Protein AF-A0AAV1JE98-F1 (afdb_monomer_lite)

Secondary structure (DSSP, 8-state):
-HHHHHHHHH-SSPPP---STTHHHHHHHHHHHHHHHS-GGGSPP---S-GGGSPP--GGG--HHHHHHHHHHHHHHHHHHHHHHS-TTHHHHHHHHHHHHHHHHHHHHHHHHHHHHHTT--

Foldseek 3Di:
DVLQVQCVQQHPDDDDQDDDPCRVVVSVVSSVVSQVVGDPVSGDDDDDPDPVPDDPPDPVNDPVVVVVVVVVVVVVVVVVVVVVVPDPCPVVVVVVVVVVVVVVVVVVVVVVVVVVVVVVVD

Structure (mmCIF, N/CA/C/O backbone):
data_AF-A0AAV1JE98-F1
#
_entry.id   AF-A0AAV1JE98-F1
#
loop_
_atom_site.group_PDB
_atom_site.id
_atom_site.type_symbol
_atom_site.label_atom_id
_atom_site.label_alt_id
_atom_site.label_comp_id
_atom_site.label_asym_id
_atom_site.label_entity_id
_atom_site.label_seq_id
_atom_site.pdbx_PDB_ins_code
_atom_site.Cartn_x
_atom_site.Cartn_y
_atom_site.Cartn_z
_atom_site.occupancy
_atom_site.B_iso_or_equiv
_atom_site.auth_seq_id
_atom_site.auth_comp_id
_atom_site.auth_asym_id
_atom_site.auth_atom_id
_atom_site.pdbx_PDB_model_num
ATOM 1 N N . MET A 1 1 ? -12.818 -0.475 21.854 1.00 61.88 1 MET A N 1
ATOM 2 C CA . MET A 1 1 ? -12.405 -1.837 21.460 1.00 61.88 1 MET A CA 1
ATOM 3 C C . MET A 1 1 ? -11.154 -1.806 20.586 1.00 61.88 1 MET A C 1
ATOM 5 O O . MET A 1 1 ? -10.116 -2.206 21.085 1.00 61.88 1 MET A O 1
ATOM 9 N N . ALA A 1 2 ? -11.192 -1.215 19.382 1.00 77.38 2 ALA A N 1
ATOM 10 C CA . ALA A 1 2 ? -10.037 -1.158 18.466 1.00 77.38 2 ALA A CA 1
ATOM 11 C C . ALA A 1 2 ? -8.731 -0.612 19.085 1.00 77.38 2 ALA A C 1
ATOM 13 O O . ALA A 1 2 ? -7.684 -1.229 18.939 1.00 77.38 2 ALA A O 1
ATOM 14 N N . LYS A 1 3 ? -8.798 0.490 19.851 1.00 85.38 3 LYS A N 1
ATOM 15 C CA . LYS A 1 3 ? -7.617 1.073 20.519 1.00 85.38 3 LYS A CA 1
ATOM 16 C C . LYS A 1 3 ? -6.875 0.066 21.404 1.00 85.38 3 LYS A C 1
ATOM 18 O O . LYS A 1 3 ? -5.658 0.002 21.346 1.00 85.38 3 LYS A O 1
ATOM 23 N N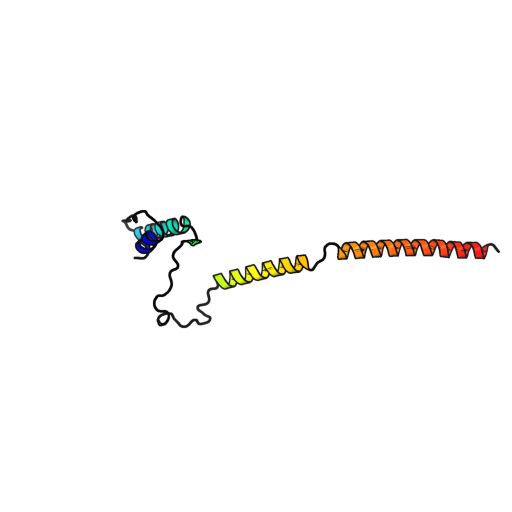 . ASN A 1 4 ? -7.598 -0.722 22.197 1.00 86.44 4 ASN A N 1
ATOM 24 C CA . ASN A 1 4 ? -6.975 -1.662 23.129 1.00 86.44 4 ASN A CA 1
ATOM 25 C C . ASN A 1 4 ? -6.298 -2.815 22.387 1.00 86.44 4 ASN A C 1
ATOM 27 O O . ASN A 1 4 ? -5.210 -3.204 22.779 1.00 86.44 4 ASN A O 1
ATOM 31 N N . ILE A 1 5 ? -6.922 -3.301 21.308 1.00 86.12 5 ILE A N 1
ATOM 32 C CA . ILE A 1 5 ? -6.383 -4.384 20.478 1.00 86.12 5 ILE A CA 1
ATOM 33 C C . ILE A 1 5 ? -5.069 -3.944 19.823 1.00 86.12 5 ILE A C 1
ATOM 35 O O . ILE A 1 5 ? -4.069 -4.645 19.909 1.00 86.12 5 ILE A O 1
ATOM 39 N N . ILE A 1 6 ? -5.043 -2.744 19.235 1.00 87.38 6 ILE A N 1
ATOM 40 C CA . ILE A 1 6 ? -3.830 -2.206 18.602 1.00 87.38 6 ILE A CA 1
ATOM 41 C C . ILE A 1 6 ? -2.728 -1.986 19.640 1.00 87.38 6 ILE A C 1
ATOM 43 O O . ILE A 1 6 ? -1.592 -2.376 19.409 1.00 87.38 6 ILE A O 1
ATOM 47 N N . PHE A 1 7 ? -3.053 -1.424 20.808 1.00 88.50 7 PHE A N 1
ATOM 48 C CA . PHE A 1 7 ? -2.065 -1.269 2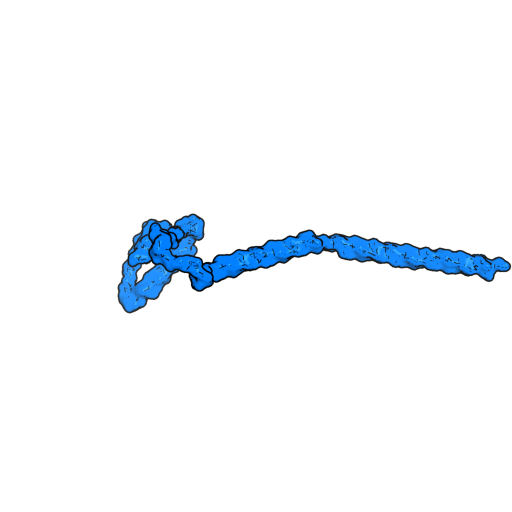1.876 1.00 88.50 7 PHE A CA 1
ATOM 49 C C . PHE A 1 7 ? -1.512 -2.619 22.346 1.00 88.50 7 PHE A C 1
ATOM 51 O O . PHE A 1 7 ? -0.307 -2.717 22.507 1.00 88.50 7 PHE A O 1
ATOM 58 N N . SER A 1 8 ? -2.340 -3.658 22.505 1.00 85.88 8 SER A N 1
ATOM 59 C CA . SER A 1 8 ? -1.852 -4.985 22.909 1.00 85.88 8 SER A CA 1
ATOM 60 C C . SER A 1 8 ? -0.996 -5.683 21.852 1.00 85.88 8 SER A C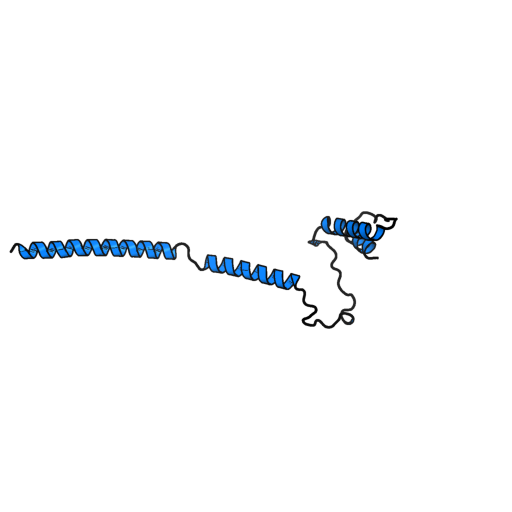 1
ATOM 62 O O . SER A 1 8 ? -0.194 -6.536 22.208 1.00 85.88 8 SER A O 1
ATOM 64 N N . SER A 1 9 ? -1.181 -5.360 20.570 1.00 84.75 9 SER A N 1
ATOM 65 C CA . SER A 1 9 ? -0.448 -5.997 19.469 1.00 84.75 9 SER A CA 1
ATOM 66 C C . SER A 1 9 ? 0.814 -5.236 19.061 1.00 84.75 9 SER A C 1
ATOM 68 O O . SER A 1 9 ? 1.772 -5.859 18.627 1.00 84.75 9 SER A O 1
ATOM 70 N N . CYS A 1 10 ? 0.819 -3.908 19.187 1.00 84.25 10 CYS A N 1
ATOM 71 C CA . CYS A 1 10 ? 1.864 -3.042 18.632 1.00 84.25 10 CYS A CA 1
ATOM 72 C C . CYS A 1 10 ? 2.709 -2.319 19.686 1.00 84.25 10 CYS A C 1
ATOM 74 O O . CYS A 1 10 ? 3.728 -1.728 19.347 1.00 84.25 10 CYS A O 1
ATOM 76 N N . SER A 1 11 ? 2.277 -2.274 20.951 1.00 80.44 11 SER A N 1
ATOM 77 C CA . SER A 1 11 ? 2.951 -1.483 21.981 1.00 80.44 11 SER A CA 1
ATOM 78 C C . SER A 1 11 ? 3.107 -2.258 23.283 1.00 80.44 11 SER A C 1
ATOM 80 O O . SER A 1 11 ? 2.201 -2.937 23.750 1.00 80.44 11 SER A O 1
ATOM 82 N N . THR A 1 12 ? 4.249 -2.085 23.937 1.00 77.00 12 THR A N 1
ATOM 83 C CA . THR A 1 12 ? 4.464 -2.544 25.318 1.00 77.00 12 THR A CA 1
ATOM 84 C C . THR A 1 12 ? 3.867 -1.581 26.351 1.00 77.00 12 THR A C 1
ATOM 86 O O . THR A 1 12 ? 3.777 -1.904 27.536 1.00 77.00 12 THR A O 1
ATOM 89 N N . SER A 1 13 ? 3.439 -0.388 25.920 1.00 79.75 13 SER A N 1
ATOM 90 C CA . SER A 1 13 ? 2.879 0.646 26.791 1.00 79.75 13 SER A CA 1
ATOM 91 C C . SER A 1 13 ? 1.371 0.478 27.000 1.00 79.75 13 SER A C 1
ATOM 93 O O . SER A 1 13 ? 0.645 -0.016 26.138 1.00 79.75 13 SER A O 1
ATOM 95 N N . LYS A 1 14 ? 0.863 0.916 28.159 1.00 81.88 14 LYS A N 1
ATOM 96 C CA . LYS A 1 14 ? -0.580 0.883 28.438 1.00 81.88 14 LYS A CA 1
ATOM 97 C C . LYS A 1 14 ? -1.316 1.997 27.672 1.00 81.88 14 LYS A C 1
ATOM 99 O O . LYS A 1 14 ? -0.825 3.126 27.611 1.00 81.88 14 LYS A O 1
ATOM 104 N N . PRO A 1 15 ? -2.532 1.736 27.157 1.00 84.50 15 PRO A N 1
ATOM 105 C CA . PRO A 1 15 ? -3.321 2.742 26.460 1.00 84.50 15 PRO A CA 1
ATOM 106 C C . PRO A 1 15 ? -3.747 3.891 27.374 1.00 84.50 15 PRO A C 1
ATOM 108 O O . PRO A 1 15 ? -4.305 3.688 28.451 1.00 84.50 15 PRO A O 1
ATOM 111 N N . ILE A 1 16 ? -3.559 5.124 26.897 1.00 87.06 16 ILE A N 1
ATOM 112 C CA . ILE A 1 16 ? -4.013 6.333 27.595 1.00 87.06 16 ILE A CA 1
ATOM 113 C C . ILE A 1 16 ? -5.542 6.440 27.510 1.00 87.06 16 ILE A C 1
ATOM 115 O O . ILE A 1 16 ? -6.115 6.508 26.416 1.00 87.06 16 ILE A O 1
ATOM 119 N N . THR A 1 17 ? -6.211 6.546 28.657 1.00 87.69 17 THR A N 1
ATOM 120 C CA . THR A 1 17 ? -7.663 6.771 28.734 1.00 87.69 17 THR A CA 1
ATOM 121 C C . THR A 1 17 ? -7.986 8.259 28.562 1.00 87.69 17 THR A C 1
ATOM 123 O O . THR A 1 17 ? -7.788 9.064 29.470 1.00 87.69 17 THR A O 1
ATOM 126 N N . ARG A 1 18 ? -8.487 8.648 27.382 1.00 88.00 18 ARG A N 1
ATOM 127 C CA . ARG A 1 18 ? -8.858 10.042 27.064 1.00 88.00 18 ARG A CA 1
ATOM 128 C C . ARG A 1 18 ? -10.275 10.375 27.565 1.00 88.00 18 ARG A C 1
ATOM 130 O O . ARG A 1 18 ? -11.194 9.580 27.379 1.00 88.00 18 ARG A O 1
ATOM 137 N N . LYS A 1 19 ? -10.460 11.574 28.135 1.00 89.94 19 LYS A N 1
ATOM 138 C CA . LYS A 1 19 ? -11.749 12.124 28.615 1.00 89.94 19 LYS A CA 1
ATOM 139 C C . LYS A 1 19 ? -12.140 13.403 27.842 1.00 89.94 19 LYS A C 1
ATOM 141 O O . LYS A 1 19 ? -11.296 13.973 27.149 1.00 89.94 19 LYS A O 1
ATOM 146 N N . GLY A 1 20 ? -13.401 13.833 27.967 1.00 92.75 20 GLY A N 1
ATOM 147 C CA . GLY A 1 20 ? -13.969 15.032 27.319 1.00 92.75 20 GLY A CA 1
ATOM 148 C C . GLY A 1 20 ? -14.588 14.787 25.933 1.00 92.75 20 GLY A C 1
ATOM 149 O O . GLY A 1 20 ? -14.555 13.662 25.424 1.00 92.75 20 GLY A O 1
ATOM 150 N N . ASP A 1 21 ? -15.124 15.843 25.317 1.00 90.06 21 ASP A N 1
ATOM 151 C CA . ASP A 1 21 ? -15.861 15.766 24.040 1.00 90.06 21 ASP A CA 1
ATOM 152 C C . ASP A 1 21 ? -14.988 15.295 22.868 1.00 90.06 21 ASP A C 1
ATOM 154 O O . ASP A 1 21 ? -15.401 14.474 22.046 1.00 90.06 21 ASP A O 1
ATOM 158 N N . ASP A 1 22 ? -13.711 15.679 22.862 1.00 91.81 22 ASP A N 1
ATOM 159 C CA . ASP A 1 22 ? -12.745 15.276 21.833 1.00 91.81 22 ASP A CA 1
ATOM 160 C C . ASP A 1 22 ? -12.163 13.865 22.014 1.00 91.81 22 ASP A C 1
ATOM 162 O O . ASP A 1 22 ? -11.243 13.470 21.283 1.00 91.81 22 ASP A O 1
ATOM 166 N N . LYS A 1 23 ? -12.658 13.068 22.973 1.00 91.62 23 LYS A N 1
ATOM 167 C CA . LYS A 1 23 ? -12.091 11.740 23.276 1.00 91.62 23 LYS A CA 1
ATOM 168 C C . LYS A 1 23 ? -11.979 10.851 22.036 1.00 91.62 23 LYS A C 1
ATOM 170 O O . LYS A 1 23 ? -10.986 10.144 21.886 1.00 91.62 23 LYS A O 1
ATOM 175 N N . LYS A 1 24 ? -12.963 10.907 21.127 1.00 89.94 24 LYS A N 1
ATOM 176 C CA . LYS A 1 24 ? -12.984 10.098 19.896 1.00 89.94 24 LYS A CA 1
ATOM 177 C C . LYS A 1 24 ? -11.830 10.484 18.966 1.00 89.94 24 LYS A C 1
ATOM 179 O O . LYS A 1 24 ? -11.034 9.623 18.608 1.00 89.94 24 LYS A O 1
ATOM 184 N N . LYS A 1 25 ? -11.683 11.777 18.655 1.00 91.81 25 LYS A N 1
ATOM 185 C CA . LYS A 1 25 ? -10.604 12.296 17.795 1.00 91.81 25 LYS A CA 1
ATOM 186 C C . LYS A 1 25 ? -9.224 12.014 18.392 1.00 91.81 25 LYS A C 1
ATOM 188 O O . LYS A 1 25 ? -8.329 11.556 17.689 1.00 91.81 25 LYS A O 1
ATOM 193 N N . LYS A 1 26 ? -9.056 12.237 19.700 1.00 92.06 26 LYS A N 1
ATOM 194 C CA . LYS A 1 26 ? -7.792 11.970 20.408 1.00 92.06 26 LYS A CA 1
ATOM 195 C C . LYS A 1 26 ? -7.444 10.479 20.412 1.00 92.06 26 LYS A C 1
ATOM 197 O O . LYS A 1 26 ? -6.298 10.131 20.167 1.00 92.06 26 LYS A O 1
ATOM 202 N N . ASN A 1 27 ? -8.429 9.598 20.601 1.00 91.50 27 ASN A N 1
ATOM 203 C CA . ASN A 1 27 ? -8.217 8.152 20.507 1.00 91.50 27 ASN A CA 1
ATOM 204 C C . ASN A 1 27 ? -7.768 7.711 19.109 1.00 91.50 27 ASN A C 1
ATOM 206 O O . ASN A 1 27 ? -6.893 6.858 19.018 1.00 91.50 27 ASN A O 1
ATOM 210 N N . VAL A 1 28 ? -8.327 8.293 18.042 1.00 91.75 28 VAL A N 1
ATOM 211 C CA . VAL A 1 28 ? -7.886 8.012 16.665 1.00 91.75 28 VAL A CA 1
ATOM 212 C C . VAL A 1 28 ? -6.444 8.474 16.448 1.00 91.75 28 VAL A C 1
ATOM 214 O O . VAL A 1 28 ? -5.648 7.718 15.905 1.00 91.75 28 VAL A O 1
ATOM 217 N N . ARG A 1 29 ? -6.066 9.665 16.933 1.00 91.56 29 ARG A N 1
ATOM 218 C CA . ARG A 1 29 ? -4.668 10.131 16.858 1.00 91.56 29 ARG A CA 1
ATOM 219 C C . ARG A 1 29 ? -3.705 9.204 17.593 1.00 91.56 29 ARG A C 1
ATOM 221 O O . ARG A 1 29 ? -2.646 8.909 17.058 1.00 91.56 29 ARG A O 1
ATOM 228 N N . ASP A 1 30 ? -4.081 8.732 18.782 1.00 91.19 30 ASP A N 1
ATOM 229 C CA . ASP A 1 30 ? -3.262 7.790 19.553 1.00 91.19 30 ASP A CA 1
ATOM 230 C C . ASP A 1 30 ? -3.066 6.464 18.784 1.00 91.19 30 ASP A C 1
ATOM 232 O O . ASP A 1 30 ? -1.966 5.923 18.774 1.00 91.19 30 ASP A O 1
ATOM 236 N N . ILE A 1 31 ? -4.109 5.967 18.102 1.00 90.75 31 ILE A N 1
ATOM 237 C CA . ILE A 1 31 ? -4.023 4.771 17.244 1.00 90.75 31 ILE A CA 1
ATOM 238 C C . ILE A 1 31 ? -3.078 5.009 16.059 1.00 90.75 31 ILE A C 1
ATOM 240 O O . ILE A 1 31 ? -2.191 4.198 15.815 1.00 90.75 31 ILE A O 1
ATOM 244 N N . ILE A 1 32 ? -3.254 6.121 15.337 1.00 90.69 32 ILE A N 1
ATOM 245 C CA . ILE A 1 32 ? -2.421 6.463 14.174 1.00 90.69 32 ILE A CA 1
ATOM 246 C C . ILE A 1 32 ? -0.956 6.594 14.585 1.00 90.69 32 ILE A C 1
ATOM 248 O O . ILE A 1 32 ? -0.080 6.130 13.864 1.00 90.69 32 ILE A O 1
ATOM 252 N N . LYS A 1 33 ? -0.693 7.223 15.736 1.00 91.31 33 LYS A N 1
ATOM 253 C CA . LYS A 1 33 ? 0.661 7.390 16.262 1.00 91.31 33 LYS A CA 1
ATOM 254 C C . LYS A 1 33 ? 1.351 6.036 16.432 1.00 91.31 33 LYS A C 1
ATOM 256 O O . LYS A 1 33 ? 2.428 5.854 15.888 1.00 91.31 33 LYS A O 1
ATOM 261 N N . ILE A 1 34 ? 0.695 5.083 17.095 1.00 90.69 34 ILE A N 1
ATOM 262 C CA . ILE A 1 34 ? 1.258 3.740 17.292 1.00 90.69 34 ILE A CA 1
ATOM 263 C C . ILE A 1 34 ? 1.504 3.039 15.974 1.00 90.69 34 ILE A C 1
ATOM 265 O O . ILE A 1 34 ? 2.587 2.512 15.774 1.00 90.69 34 ILE A O 1
ATOM 269 N N . ILE A 1 35 ? 0.527 3.058 15.068 1.00 88.50 35 ILE A N 1
ATOM 270 C CA . ILE A 1 35 ? 0.678 2.427 13.755 1.00 88.50 35 ILE A CA 1
ATOM 271 C C . ILE A 1 35 ? 1.896 2.991 13.013 1.00 88.50 35 ILE A C 1
ATOM 273 O O . ILE A 1 35 ? 2.635 2.231 12.410 1.00 88.50 35 ILE A O 1
ATOM 277 N N . LYS A 1 36 ? 2.131 4.306 13.086 1.00 89.06 36 LYS A N 1
ATOM 278 C CA . LYS A 1 36 ? 3.287 4.950 12.444 1.00 89.06 36 LYS A CA 1
ATOM 279 C C . LYS A 1 36 ? 4.623 4.650 13.121 1.00 89.06 36 LYS A C 1
ATOM 281 O O . LYS A 1 36 ? 5.649 4.713 12.459 1.00 89.06 36 LYS A O 1
ATOM 286 N N . GLU A 1 37 ? 4.613 4.419 14.428 1.00 89.56 37 GLU A N 1
ATOM 287 C CA . GLU A 1 37 ? 5.811 4.107 15.219 1.00 89.56 37 GLU A CA 1
ATOM 288 C C . GLU A 1 37 ? 6.137 2.605 15.221 1.00 89.56 37 GLU A C 1
ATOM 290 O O . GLU A 1 37 ? 7.226 2.218 15.635 1.00 89.56 37 GLU A O 1
ATOM 295 N N . THR A 1 38 ? 5.203 1.764 14.775 1.00 88.00 38 THR A N 1
ATOM 296 C CA . THR A 1 38 ? 5.383 0.313 14.675 1.00 88.00 38 THR A CA 1
ATOM 297 C C . THR A 1 38 ? 6.031 -0.023 13.340 1.00 88.00 38 THR A C 1
ATOM 299 O O . THR A 1 38 ? 5.648 0.532 12.311 1.00 88.00 38 THR A O 1
ATOM 302 N N . ASP A 1 39 ? 6.996 -0.941 13.359 1.00 86.31 39 ASP A N 1
ATOM 303 C CA . ASP A 1 39 ? 7.601 -1.475 12.141 1.00 86.31 39 ASP A CA 1
ATOM 304 C C . ASP A 1 39 ? 6.502 -2.097 11.239 1.00 86.31 39 ASP A C 1
ATOM 306 O O . ASP A 1 39 ? 5.682 -2.884 11.734 1.00 86.31 39 ASP A O 1
ATOM 310 N N . PRO A 1 40 ? 6.425 -1.718 9.945 1.00 84.69 40 PRO A N 1
ATOM 311 C CA . PRO A 1 40 ? 5.434 -2.248 9.013 1.00 84.69 40 PRO A CA 1
ATOM 312 C C . PRO A 1 40 ? 5.370 -3.777 8.968 1.00 84.69 40 PRO A C 1
ATOM 314 O O . PRO A 1 40 ? 4.273 -4.322 8.833 1.00 84.69 40 PRO A O 1
ATOM 317 N N . ASP A 1 41 ? 6.504 -4.463 9.131 1.00 83.12 41 ASP A N 1
ATOM 318 C CA . ASP A 1 41 ? 6.582 -5.924 9.012 1.00 83.12 41 ASP A CA 1
ATOM 319 C C . ASP A 1 41 ? 5.972 -6.655 10.219 1.00 83.12 41 ASP A C 1
ATOM 321 O O . ASP A 1 41 ? 5.599 -7.827 10.127 1.00 83.12 41 ASP A O 1
ATOM 325 N N . VAL A 1 42 ? 5.810 -5.963 11.351 1.00 81.25 42 VAL A N 1
ATOM 326 C CA . VAL A 1 42 ? 5.203 -6.510 12.579 1.00 81.25 42 VAL A CA 1
ATOM 327 C C . VAL A 1 42 ? 3.828 -5.911 12.877 1.00 81.25 42 VAL A C 1
ATOM 329 O O . VAL A 1 42 ? 3.226 -6.196 13.917 1.00 81.25 42 VAL A O 1
ATOM 332 N N . GLN A 1 43 ? 3.298 -5.077 11.978 1.00 83.12 43 GLN A N 1
ATOM 333 C CA . GLN A 1 43 ? 1.980 -4.485 12.151 1.00 83.12 43 GLN A CA 1
ATOM 334 C C . GLN A 1 43 ? 0.880 -5.566 12.027 1.00 83.12 43 GLN A C 1
ATOM 336 O O . GLN A 1 43 ? 0.873 -6.352 11.079 1.00 83.12 43 GLN A O 1
ATOM 341 N N . PRO A 1 44 ? -0.102 -5.620 12.947 1.00 80.19 44 PRO A N 1
ATOM 342 C CA . PRO A 1 44 ? -1.152 -6.626 12.916 1.00 80.19 44 PRO A CA 1
ATOM 343 C C . PRO A 1 44 ? -2.039 -6.461 11.682 1.00 80.19 44 PRO A C 1
ATOM 345 O O . PRO A 1 44 ? -2.630 -5.402 11.451 1.00 80.19 44 PRO A O 1
ATOM 348 N N . MET A 1 45 ? -2.195 -7.552 10.935 1.00 77.50 45 MET A N 1
ATOM 349 C CA . MET A 1 45 ? -3.173 -7.646 9.860 1.00 77.50 45 MET A CA 1
ATOM 350 C C . MET A 1 45 ? -4.531 -8.064 10.422 1.00 77.50 45 MET A C 1
ATOM 352 O O . MET A 1 45 ? -4.699 -9.159 10.959 1.00 77.50 45 MET A O 1
ATOM 356 N N . PHE A 1 46 ? -5.524 -7.188 10.289 1.00 75.81 46 PHE A N 1
ATOM 357 C CA . PHE A 1 46 ? -6.894 -7.493 10.688 1.00 75.81 46 PHE A CA 1
ATOM 358 C C . PHE A 1 46 ? -7.641 -8.134 9.521 1.00 75.81 46 PHE A C 1
ATOM 360 O O . PHE A 1 46 ? -8.000 -7.459 8.560 1.00 75.81 46 PHE A O 1
ATOM 367 N N . VAL A 1 47 ? -7.889 -9.439 9.627 1.00 77.19 47 VAL A N 1
ATOM 368 C CA . VAL A 1 47 ? -8.690 -10.207 8.664 1.00 77.19 47 VAL A CA 1
ATOM 369 C C . VAL A 1 47 ? -10.061 -10.546 9.248 1.00 77.19 47 VAL A C 1
ATOM 371 O O . VAL A 1 47 ? -10.227 -10.664 10.466 1.00 77.19 47 VAL A O 1
ATOM 374 N N . ALA A 1 48 ? -11.066 -10.702 8.387 1.00 81.44 48 ALA A N 1
ATOM 375 C CA . ALA A 1 48 ? -12.368 -11.194 8.818 1.00 81.44 48 ALA A CA 1
ATOM 376 C C . ALA A 1 48 ? -12.226 -12.638 9.321 1.00 81.44 48 ALA A C 1
ATOM 378 O O . ALA A 1 48 ? -11.744 -13.502 8.595 1.00 81.44 48 ALA A O 1
ATOM 379 N N . ARG A 1 49 ? -12.654 -12.906 10.563 1.00 78.69 49 ARG A N 1
ATOM 380 C CA . ARG A 1 49 ? -12.639 -14.270 11.127 1.00 78.69 49 ARG A CA 1
ATOM 381 C C . ARG A 1 49 ? -13.544 -15.217 10.340 1.00 78.69 49 ARG A C 1
ATOM 383 O O . ARG A 1 49 ? -13.229 -16.390 10.205 1.00 78.69 49 ARG A O 1
ATOM 390 N N . ASP A 1 50 ? -14.673 -14.699 9.874 1.00 81.75 50 ASP A N 1
ATOM 391 C CA . ASP A 1 50 ? -15.673 -15.452 9.133 1.00 81.75 50 ASP A CA 1
ATOM 392 C C . ASP A 1 50 ? -15.885 -14.799 7.766 1.00 81.75 50 ASP A C 1
ATOM 394 O O . ASP A 1 50 ? -16.557 -13.772 7.644 1.00 81.75 50 ASP A O 1
ATOM 398 N N . LEU A 1 51 ? -15.261 -15.394 6.751 1.00 79.56 51 LEU A N 1
ATOM 399 C CA . LEU A 1 51 ? -15.311 -14.935 5.364 1.00 79.56 51 LEU A CA 1
ATOM 400 C C . LEU A 1 51 ? -16.724 -15.029 4.775 1.00 79.56 51 LEU A C 1
ATOM 402 O O . LEU A 1 51 ? -17.049 -14.251 3.885 1.00 79.56 51 LEU A O 1
ATOM 406 N N . SER A 1 52 ? -17.581 -15.918 5.294 1.00 79.75 52 SER A N 1
ATOM 407 C CA . SER A 1 52 ? -18.959 -16.089 4.803 1.00 79.75 52 SER A CA 1
ATOM 408 C C . SER A 1 52 ? -19.863 -14.895 5.124 1.00 79.75 52 SER A C 1
ATOM 410 O O . SER A 1 52 ? -20.901 -14.705 4.495 1.00 79.75 52 SER A O 1
ATOM 412 N N . ARG A 1 53 ? -19.456 -14.067 6.095 1.00 82.50 53 ARG A N 1
ATOM 413 C CA . ARG A 1 53 ? -20.159 -12.842 6.498 1.00 82.50 53 ARG A CA 1
ATOM 414 C C . ARG A 1 53 ? -19.709 -11.611 5.726 1.00 82.50 53 ARG A C 1
ATOM 416 O O . ARG A 1 53 ? -20.289 -10.541 5.918 1.00 82.50 53 ARG A O 1
ATOM 423 N N . LEU A 1 54 ? -18.662 -11.730 4.912 1.00 73.50 54 LEU A N 1
ATOM 424 C CA . LEU A 1 54 ? -18.300 -10.665 3.995 1.00 73.50 54 LEU A CA 1
ATOM 425 C C . LEU A 1 54 ? -19.294 -10.662 2.832 1.00 73.50 54 LEU A C 1
ATOM 427 O O . LEU A 1 54 ? -19.725 -11.730 2.393 1.00 73.50 54 LEU A O 1
ATOM 431 N N . PRO A 1 55 ? -19.671 -9.478 2.322 1.00 75.62 55 PRO A N 1
ATOM 432 C CA . PRO A 1 55 ? -20.383 -9.419 1.059 1.00 75.62 55 PRO A CA 1
ATOM 433 C C . PRO A 1 55 ? -19.576 -10.171 -0.015 1.00 75.62 55 PRO A C 1
ATOM 435 O O . PRO A 1 55 ? -18.339 -10.167 0.048 1.00 75.62 55 PRO A O 1
ATOM 438 N N . PRO A 1 56 ? -20.247 -10.819 -0.987 1.00 74.38 56 PRO A N 1
ATOM 439 C CA . PRO A 1 56 ? -19.566 -11.418 -2.125 1.00 74.38 56 PRO A CA 1
ATOM 440 C C . PRO A 1 56 ? -18.611 -10.393 -2.733 1.00 74.38 56 PRO A C 1
ATOM 442 O O . PRO A 1 56 ? -18.965 -9.218 -2.834 1.00 74.38 56 PRO A O 1
ATOM 445 N N . VAL A 1 57 ? -17.409 -10.821 -3.122 1.00 68.19 57 VAL A N 1
ATOM 446 C CA . VAL A 1 57 ? -16.456 -9.942 -3.808 1.00 68.19 57 VAL A CA 1
ATOM 447 C C . VAL A 1 57 ? -17.027 -9.634 -5.193 1.00 68.19 57 VAL A C 1
ATOM 449 O O . VAL A 1 57 ? -16.797 -10.365 -6.154 1.00 68.19 57 VAL A O 1
ATOM 452 N N . THR A 1 58 ? -17.848 -8.590 -5.276 1.00 68.94 58 THR A N 1
ATOM 453 C CA . THR A 1 58 ? -18.334 -8.005 -6.525 1.00 68.94 58 THR A CA 1
ATOM 454 C C . THR A 1 58 ? -17.336 -6.954 -7.008 1.00 68.94 58 THR A C 1
ATOM 456 O O . THR A 1 58 ? -16.454 -6.514 -6.265 1.00 68.94 58 THR A O 1
ATOM 459 N N . LEU A 1 59 ? -17.463 -6.533 -8.269 1.00 67.56 59 LEU A N 1
ATOM 460 C CA . LEU A 1 59 ? -16.602 -5.503 -8.865 1.00 67.56 59 LEU A CA 1
ATOM 461 C C . LEU A 1 59 ? -16.695 -4.140 -8.145 1.00 67.56 59 LEU A C 1
ATOM 463 O O . LEU A 1 59 ? -15.823 -3.296 -8.328 1.00 67.56 59 LEU A O 1
ATOM 467 N N . ASP A 1 60 ? -17.696 -3.951 -7.281 1.00 68.19 60 ASP A N 1
ATOM 468 C CA . ASP A 1 60 ? -17.871 -2.758 -6.445 1.00 68.19 60 ASP A CA 1
ATOM 469 C C . ASP A 1 60 ? -16.964 -2.758 -5.198 1.00 68.19 60 ASP A C 1
ATOM 471 O O . ASP A 1 60 ? -16.722 -1.714 -4.592 1.00 68.19 60 ASP A O 1
ATOM 475 N N . ASN A 1 61 ? -16.432 -3.924 -4.814 1.00 70.88 61 ASN A N 1
ATOM 476 C CA . ASN A 1 61 ? -15.629 -4.138 -3.604 1.00 70.88 61 ASN A CA 1
ATOM 477 C C . ASN A 1 61 ? -14.138 -4.331 -3.921 1.00 70.88 61 ASN A C 1
ATOM 479 O O . ASN A 1 61 ? -13.401 -4.976 -3.172 1.00 70.88 61 ASN A O 1
ATOM 483 N N . VAL A 1 62 ? -13.694 -3.783 -5.049 1.00 71.38 62 VAL A N 1
ATOM 484 C CA . VAL A 1 62 ? -12.318 -3.889 -5.528 1.00 71.38 62 VAL A CA 1
ATOM 485 C C . VAL A 1 62 ? -11.411 -2.927 -4.760 1.00 71.38 62 VAL A C 1
ATOM 487 O O . VAL A 1 62 ? -11.703 -1.739 -4.627 1.00 71.38 62 VAL A O 1
ATOM 490 N N . ASP A 1 63 ? -10.272 -3.430 -4.279 1.00 79.56 63 ASP A N 1
ATOM 491 C CA . ASP A 1 63 ? -9.226 -2.591 -3.690 1.00 79.56 63 ASP A CA 1
ATOM 492 C C . ASP A 1 63 ? -8.521 -1.782 -4.790 1.00 79.56 63 ASP A C 1
ATOM 494 O O . ASP A 1 63 ? -7.515 -2.191 -5.378 1.00 79.56 63 ASP A O 1
ATOM 498 N N . VAL A 1 64 ? -9.074 -0.601 -5.064 1.00 83.88 64 VAL A N 1
ATOM 499 C CA . VAL A 1 64 ? -8.548 0.349 -6.050 1.00 83.88 64 VAL A CA 1
ATOM 500 C C . VAL A 1 64 ? -7.111 0.761 -5.717 1.00 83.88 64 VAL A C 1
ATOM 502 O O . VAL A 1 64 ? -6.316 0.992 -6.625 1.00 83.88 64 VAL A O 1
ATOM 505 N N . SER A 1 65 ? -6.736 0.813 -4.434 1.00 83.50 65 SER A N 1
ATOM 506 C CA . SER A 1 65 ? -5.376 1.201 -4.040 1.00 83.50 65 SER A CA 1
ATOM 507 C C . SER A 1 65 ? -4.361 0.152 -4.469 1.00 83.50 65 SER A C 1
ATOM 509 O O . SER A 1 65 ? -3.266 0.501 -4.916 1.00 83.50 65 SER A O 1
ATOM 511 N N . ARG A 1 66 ? -4.723 -1.129 -4.364 1.00 85.19 66 ARG A N 1
ATOM 512 C CA . ARG A 1 66 ? -3.878 -2.219 -4.845 1.00 85.19 66 ARG A CA 1
ATOM 513 C C . ARG A 1 66 ? -3.769 -2.224 -6.365 1.00 85.19 66 ARG A C 1
ATOM 515 O O . ARG A 1 66 ? -2.653 -2.247 -6.870 1.00 85.19 66 ARG A O 1
ATOM 522 N N . LEU A 1 67 ? -4.882 -2.065 -7.081 1.00 88.81 67 LEU A N 1
ATOM 523 C CA . LEU A 1 67 ? -4.857 -1.959 -8.546 1.00 88.81 67 LEU A CA 1
ATOM 524 C C . LEU A 1 67 ? -3.983 -0.803 -9.046 1.00 88.81 67 LEU A C 1
ATOM 526 O O . LEU A 1 67 ? -3.217 -0.971 -9.991 1.00 88.81 67 LEU A O 1
ATOM 530 N N . LEU A 1 68 ? -4.073 0.369 -8.413 1.00 92.06 68 LEU A N 1
ATOM 531 C CA . LEU A 1 68 ? -3.256 1.525 -8.788 1.00 92.06 68 LEU A CA 1
ATOM 532 C C . LEU A 1 68 ? -1.764 1.293 -8.516 1.00 92.06 68 LEU A C 1
ATOM 534 O O . LEU A 1 68 ? -0.933 1.717 -9.320 1.00 92.06 68 LEU A O 1
ATOM 538 N N . LYS A 1 69 ? -1.415 0.608 -7.417 1.00 94.31 69 LYS A N 1
ATOM 539 C CA . LYS A 1 69 ? -0.027 0.208 -7.136 1.00 94.31 69 LYS A CA 1
ATOM 540 C C . LYS A 1 69 ? 0.493 -0.754 -8.196 1.00 94.31 69 LYS A C 1
ATOM 542 O O . LYS A 1 69 ? 1.552 -0.497 -8.759 1.00 94.31 69 LYS A O 1
ATOM 547 N N . ASP A 1 70 ? -0.271 -1.796 -8.503 1.00 94.06 70 ASP A N 1
ATOM 548 C CA . ASP A 1 70 ? 0.121 -2.812 -9.480 1.00 94.06 70 ASP A CA 1
ATOM 549 C C . ASP A 1 70 ? 0.305 -2.183 -10.875 1.00 94.06 70 ASP A C 1
ATOM 551 O O . ASP A 1 70 ? 1.306 -2.422 -11.549 1.00 94.06 70 ASP A O 1
ATOM 555 N N . LEU A 1 71 ? -0.588 -1.269 -11.275 1.00 96.50 71 LEU A N 1
ATOM 556 C CA . LEU A 1 71 ? -0.476 -0.521 -12.533 1.00 96.50 71 LEU A CA 1
ATOM 557 C C . LEU A 1 71 ? 0.755 0.400 -12.559 1.00 96.50 71 LEU A C 1
ATOM 559 O O . LEU A 1 71 ? 1.414 0.536 -13.592 1.00 96.50 71 LEU A O 1
ATOM 563 N N . SER A 1 72 ? 1.091 1.023 -11.427 1.00 96.06 72 SER A N 1
ATOM 564 C CA . SER A 1 72 ? 2.293 1.853 -11.300 1.00 96.06 72 SER A CA 1
ATOM 565 C C . SER A 1 72 ? 3.580 1.033 -11.424 1.00 96.06 72 SER A C 1
ATOM 567 O O . SER A 1 72 ? 4.527 1.484 -12.073 1.00 96.06 72 SER A O 1
ATOM 569 N N . ILE A 1 73 ? 3.620 -0.160 -10.824 1.00 97.00 73 ILE A N 1
ATOM 570 C CA . ILE A 1 73 ? 4.757 -1.087 -10.922 1.00 97.00 73 ILE A CA 1
ATOM 571 C C . ILE A 1 73 ? 4.929 -1.522 -12.378 1.00 97.00 73 ILE A C 1
ATOM 573 O O . ILE A 1 73 ? 5.991 -1.297 -12.953 1.00 97.00 73 ILE A O 1
ATOM 577 N N . LEU A 1 74 ? 3.853 -1.989 -13.020 1.00 96.31 74 LEU A N 1
ATOM 578 C CA . LEU A 1 74 ? 3.868 -2.403 -14.427 1.00 96.31 74 LEU A CA 1
ATOM 579 C C . LEU A 1 74 ? 4.343 -1.292 -15.371 1.00 96.31 74 LEU A C 1
ATOM 581 O O . LEU A 1 74 ? 5.112 -1.540 -16.299 1.00 96.31 74 LEU A O 1
ATOM 585 N N . ARG A 1 75 ? 3.917 -0.040 -15.146 1.00 95.31 75 ARG A N 1
ATOM 586 C CA . ARG A 1 75 ? 4.422 1.105 -15.923 1.00 95.31 75 ARG A CA 1
ATOM 587 C C . ARG A 1 75 ? 5.924 1.302 -15.758 1.00 95.31 75 ARG A C 1
ATOM 589 O O . ARG A 1 75 ? 6.592 1.659 -16.725 1.00 95.31 75 ARG A O 1
ATOM 596 N N . THR A 1 76 ? 6.429 1.116 -14.546 1.00 94.56 76 THR A N 1
ATOM 597 C CA . THR A 1 76 ? 7.852 1.286 -14.239 1.00 94.56 76 THR A CA 1
ATOM 598 C C . THR A 1 76 ? 8.669 0.197 -14.927 1.00 94.56 76 THR A C 1
ATOM 600 O O . THR A 1 76 ? 9.588 0.521 -15.676 1.00 94.56 76 THR A O 1
ATOM 603 N N . GLU A 1 77 ? 8.254 -1.063 -14.795 1.00 94.50 77 GLU A N 1
ATOM 604 C CA . GLU A 1 77 ? 8.888 -2.211 -15.454 1.00 94.50 77 GLU A CA 1
ATOM 605 C C . GLU A 1 77 ? 8.908 -2.060 -16.983 1.00 94.50 77 GLU A C 1
ATOM 607 O O . GLU A 1 77 ? 9.929 -2.324 -17.622 1.00 94.50 77 GLU A O 1
ATOM 612 N N . LEU A 1 78 ? 7.817 -1.564 -17.583 1.00 92.50 78 LEU A N 1
ATOM 613 C CA . LEU A 1 78 ? 7.746 -1.271 -19.021 1.00 92.50 78 LEU A CA 1
ATOM 614 C C . LEU A 1 78 ? 8.724 -0.176 -19.458 1.00 92.50 78 LEU A C 1
ATOM 616 O O . LEU A 1 78 ? 9.323 -0.262 -20.531 1.00 92.50 78 LEU A O 1
ATOM 620 N N . LEU A 1 79 ? 8.881 0.880 -18.658 1.00 89.50 79 LEU A N 1
ATOM 621 C CA . LEU A 1 79 ? 9.840 1.943 -18.957 1.00 89.50 79 LEU A CA 1
ATOM 622 C C . LEU A 1 79 ? 1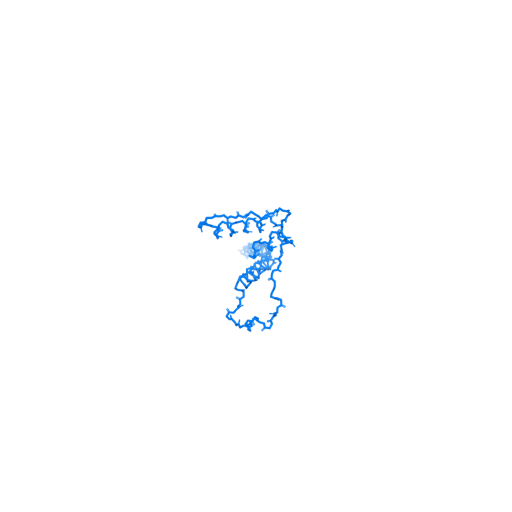1.281 1.440 -18.850 1.00 89.50 79 LEU A C 1
ATOM 624 O O . LEU A 1 79 ? 12.124 1.839 -19.652 1.00 89.50 79 LEU A O 1
ATOM 628 N N . GLU A 1 80 ? 11.567 0.568 -17.889 1.00 88.62 80 GLU A N 1
ATOM 629 C CA . GLU A 1 80 ? 12.882 -0.051 -17.722 1.00 88.62 80 GLU A CA 1
ATOM 630 C C . GLU A 1 80 ? 13.215 -1.001 -18.873 1.00 88.62 80 GLU A C 1
ATOM 632 O O . GLU A 1 80 ? 14.283 -0.883 -19.474 1.00 88.62 80 GLU A O 1
ATOM 637 N N . THR A 1 81 ? 12.279 -1.869 -19.263 1.00 84.56 81 THR A N 1
ATOM 638 C CA . THR A 1 81 ? 12.461 -2.742 -20.435 1.00 84.56 81 THR A CA 1
ATOM 639 C C . THR A 1 81 ? 12.597 -1.947 -21.727 1.00 84.56 81 THR A C 1
ATOM 641 O O . THR A 1 81 ? 13.447 -2.276 -22.553 1.00 84.56 81 THR A O 1
ATOM 644 N N . LYS A 1 82 ? 11.838 -0.859 -21.906 1.00 80.69 82 LYS A N 1
ATOM 645 C CA . LYS A 1 82 ? 11.992 0.012 -23.080 1.00 80.69 82 LYS A CA 1
ATOM 646 C C . LYS A 1 82 ? 13.376 0.668 -23.134 1.00 80.69 82 LYS A C 1
ATOM 648 O O . LYS A 1 82 ? 13.988 0.686 -24.197 1.00 80.69 82 LYS A O 1
ATOM 653 N N . LYS A 1 83 ? 13.898 1.148 -22.001 1.00 76.12 83 LYS A N 1
ATOM 654 C CA . LYS A 1 83 ? 15.270 1.684 -21.915 1.00 76.12 83 LYS A CA 1
ATOM 655 C C . LYS A 1 83 ? 16.329 0.628 -22.226 1.00 76.12 83 LYS A C 1
ATOM 657 O O . LYS A 1 83 ? 17.328 0.953 -22.850 1.00 76.12 83 LYS A O 1
ATOM 662 N N . ALA A 1 84 ? 16.118 -0.618 -21.806 1.00 68.44 84 ALA A N 1
ATOM 663 C CA . ALA A 1 84 ? 17.022 -1.723 -22.122 1.00 68.44 84 ALA A CA 1
ATOM 664 C C . ALA A 1 84 ? 16.948 -2.150 -23.603 1.00 68.44 84 ALA A C 1
ATOM 666 O O . ALA A 1 84 ? 17.930 -2.640 -24.154 1.00 68.44 84 ALA A O 1
ATOM 667 N N . SER A 1 85 ? 15.792 -1.960 -24.246 1.00 63.19 85 SER A N 1
ATOM 668 C CA . SER A 1 85 ? 15.545 -2.301 -25.651 1.00 63.19 85 SER A CA 1
AT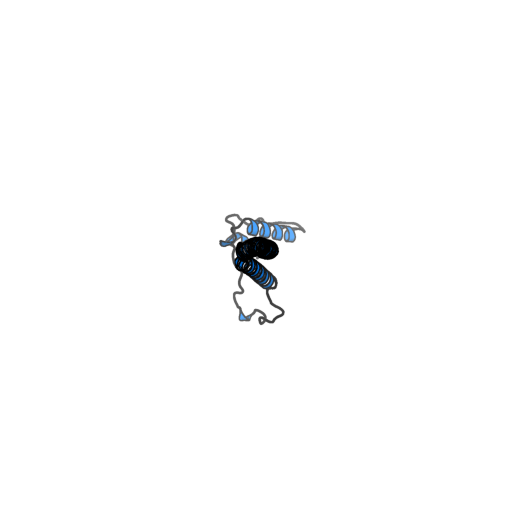OM 669 C C . SER A 1 85 ? 16.044 -1.254 -26.648 1.00 63.19 85 SER A C 1
ATOM 671 O O . SER A 1 85 ? 16.197 -1.594 -27.819 1.00 63.19 85 SER A O 1
ATOM 673 N N . GLU A 1 86 ? 16.250 -0.000 -26.245 1.00 60.56 86 GLU A N 1
ATOM 674 C CA . GLU A 1 86 ? 16.922 1.011 -27.065 1.00 60.56 86 GLU A CA 1
ATOM 675 C C . GLU A 1 86 ? 18.429 0.864 -26.821 1.00 60.56 86 GLU A C 1
ATOM 677 O O . GLU A 1 86 ? 18.913 1.339 -25.793 1.00 60.56 86 GLU A O 1
ATOM 682 N N . PRO A 1 87 ? 19.212 0.196 -27.694 1.00 61.50 87 PRO A N 1
ATOM 683 C CA . PRO A 1 87 ? 20.629 0.049 -27.430 1.00 61.50 87 PRO A CA 1
ATOM 684 C C . PRO A 1 87 ? 21.249 1.441 -27.608 1.00 61.50 87 PRO A C 1
ATOM 686 O O . PRO A 1 87 ? 21.195 1.981 -28.720 1.00 61.50 87 PRO A O 1
ATOM 689 N N . PRO A 1 88 ? 21.855 2.034 -26.564 1.00 60.34 88 PRO A N 1
ATOM 690 C CA . PRO A 1 88 ? 22.407 3.388 -26.638 1.00 60.34 88 PRO A CA 1
ATOM 691 C C . PRO A 1 88 ? 23.491 3.520 -27.720 1.00 60.34 88 PRO A C 1
ATOM 693 O O . PRO A 1 88 ? 23.742 4.614 -28.221 1.00 60.34 88 PRO A O 1
ATOM 696 N N . ASN A 1 89 ? 24.077 2.396 -28.135 1.00 58.72 89 ASN A N 1
ATOM 697 C CA . ASN A 1 89 ? 25.179 2.350 -29.086 1.00 58.72 89 ASN A CA 1
ATOM 698 C C . ASN A 1 89 ? 24.750 2.012 -30.515 1.00 58.72 89 ASN A C 1
ATOM 700 O O . ASN A 1 89 ? 25.496 2.313 -31.433 1.00 58.72 89 ASN A O 1
ATOM 704 N N . LEU A 1 90 ? 23.545 1.480 -30.752 1.00 64.44 90 LEU A N 1
ATOM 705 C CA . LEU A 1 90 ? 23.159 1.064 -32.106 1.00 64.44 90 LEU A CA 1
ATOM 706 C C . LEU A 1 90 ? 22.959 2.280 -33.021 1.00 64.44 90 LEU A C 1
ATOM 708 O O . LEU A 1 90 ? 23.430 2.312 -34.152 1.00 64.44 90 LEU A O 1
ATOM 712 N N . CYS A 1 91 ? 22.315 3.329 -32.506 1.00 67.56 91 CYS A N 1
ATOM 713 C CA . CYS A 1 91 ? 22.110 4.574 -33.248 1.00 67.56 91 CYS A CA 1
ATOM 714 C C . CYS A 1 91 ? 23.437 5.319 -33.500 1.00 67.56 91 CYS A C 1
ATOM 716 O O . CYS A 1 91 ? 23.604 5.954 -34.539 1.00 67.56 91 CYS A O 1
ATOM 718 N N . ALA A 1 92 ? 24.390 5.216 -32.567 1.00 69.56 92 ALA A N 1
ATOM 719 C CA . ALA A 1 92 ? 25.726 5.790 -32.704 1.00 69.56 92 ALA A CA 1
ATOM 720 C C . ALA A 1 92 ? 26.588 5.003 -33.706 1.00 69.56 92 ALA A C 1
ATOM 722 O O . ALA A 1 92 ? 27.223 5.610 -34.565 1.00 69.56 92 ALA A O 1
ATOM 723 N N . GLU A 1 93 ? 26.546 3.670 -33.657 1.00 77.12 93 GLU A N 1
ATOM 724 C CA . GLU A 1 93 ? 27.216 2.781 -34.610 1.00 77.12 93 GLU A CA 1
ATOM 725 C C . GLU A 1 93 ? 26.671 2.981 -36.026 1.00 77.12 93 GLU A C 1
ATOM 727 O O . GLU A 1 93 ? 27.444 3.205 -36.954 1.00 77.12 93 GLU A O 1
ATOM 732 N N . PHE A 1 94 ? 25.345 3.022 -36.201 1.00 78.69 94 PHE A N 1
ATOM 733 C CA . PHE A 1 94 ? 24.739 3.317 -37.503 1.00 78.69 94 PHE A CA 1
ATOM 734 C C . PHE A 1 94 ? 25.122 4.698 -38.032 1.00 78.69 94 PHE A C 1
ATOM 736 O O . PHE A 1 94 ? 25.285 4.869 -39.241 1.00 78.69 94 PHE A O 1
ATOM 743 N N . LYS A 1 95 ? 25.277 5.685 -37.144 1.00 79.94 95 LYS A N 1
ATOM 744 C CA . LYS A 1 95 ? 25.715 7.025 -37.530 1.00 79.94 95 LYS A CA 1
ATOM 745 C C . LYS A 1 95 ? 27.184 7.034 -37.964 1.00 79.94 95 LYS A C 1
ATOM 747 O O . LYS A 1 95 ? 27.464 7.554 -39.036 1.00 79.94 95 LYS A O 1
ATOM 752 N N . SER A 1 96 ? 28.078 6.386 -37.213 1.00 85.19 96 SER A N 1
ATOM 753 C CA . SER A 1 96 ? 29.499 6.252 -37.579 1.00 85.19 96 SER A CA 1
ATOM 754 C C . SER A 1 96 ? 29.670 5.535 -38.916 1.00 85.19 96 SER A C 1
ATOM 756 O O . SER A 1 96 ? 30.347 6.035 -39.807 1.00 85.19 96 SER A O 1
ATOM 758 N N . ILE A 1 97 ? 28.971 4.411 -39.103 1.00 88.38 97 ILE A N 1
ATOM 759 C CA . ILE A 1 97 ? 29.013 3.635 -40.348 1.00 88.38 97 ILE A CA 1
ATOM 760 C C . ILE A 1 97 ? 28.505 4.471 -41.530 1.00 88.38 97 ILE A C 1
ATOM 762 O O . ILE A 1 97 ? 29.063 4.408 -42.625 1.00 88.38 97 ILE A O 1
ATOM 766 N N . LYS A 1 98 ? 27.453 5.275 -41.329 1.00 89.06 98 LYS A N 1
ATOM 767 C CA . LYS A 1 98 ? 26.932 6.170 -42.368 1.00 89.06 98 LYS A CA 1
ATOM 768 C C . LYS A 1 98 ? 27.931 7.274 -42.722 1.00 89.06 98 LYS A C 1
ATOM 770 O O . LYS A 1 98 ? 28.131 7.541 -43.907 1.00 89.06 98 LYS A O 1
ATOM 775 N N . ASP A 1 99 ? 28.558 7.882 -41.720 1.00 90.06 99 ASP A N 1
ATOM 776 C CA . ASP A 1 99 ? 29.542 8.949 -41.907 1.00 90.06 99 ASP A CA 1
ATOM 777 C C . ASP A 1 99 ? 30.800 8.422 -42.632 1.00 90.06 99 ASP A C 1
ATOM 779 O O . ASP A 1 99 ? 31.293 9.061 -43.567 1.00 90.06 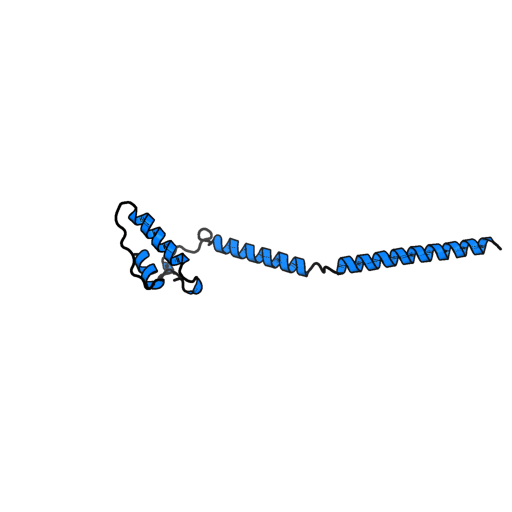99 ASP A O 1
ATOM 783 N N . GLU A 1 100 ? 31.265 7.214 -42.292 1.00 93.56 100 GLU A N 1
ATOM 784 C CA . GLU A 1 100 ? 32.359 6.514 -42.986 1.00 93.56 100 GLU A CA 1
ATOM 785 C C . GLU A 1 100 ? 32.012 6.193 -44.451 1.00 93.56 100 GLU A C 1
ATOM 787 O O . GLU A 1 100 ? 32.822 6.427 -45.353 1.00 93.56 100 GLU A O 1
ATOM 792 N N . LEU A 1 101 ? 30.787 5.729 -44.726 1.00 89.06 101 LEU A N 1
ATOM 793 C CA . LEU A 1 101 ? 30.295 5.484 -46.089 1.00 89.06 101 LEU A CA 1
ATOM 794 C C . LEU A 1 101 ? 30.223 6.767 -46.928 1.00 89.06 101 LEU A C 1
ATOM 796 O O . LEU A 1 101 ? 30.565 6.759 -48.115 1.00 89.06 101 LEU A O 1
ATOM 800 N N . GLU A 1 102 ? 29.783 7.878 -46.337 1.00 89.25 102 GLU A N 1
ATOM 801 C CA . GLU A 1 102 ? 29.736 9.174 -47.016 1.00 89.25 102 GLU A CA 1
ATOM 802 C C . GLU A 1 102 ? 31.137 9.734 -47.293 1.00 89.25 102 GLU A C 1
ATOM 804 O O . GLU A 1 102 ? 31.361 10.317 -48.362 1.00 89.25 102 GLU A O 1
ATOM 809 N N . ALA A 1 103 ? 32.089 9.528 -46.381 1.00 88.19 103 ALA A N 1
ATOM 810 C CA . ALA A 1 103 ? 33.490 9.877 -46.591 1.00 88.19 103 ALA A CA 1
ATOM 811 C C . ALA A 1 103 ? 34.106 9.055 -47.736 1.00 88.19 103 ALA A C 1
ATOM 813 O O . ALA A 1 103 ? 34.665 9.631 -48.674 1.00 88.19 103 ALA A O 1
ATOM 814 N N . PHE A 1 104 ? 33.907 7.733 -47.726 1.00 86.81 104 PHE A N 1
ATOM 815 C CA . PHE A 1 104 ? 34.390 6.837 -48.778 1.00 86.81 104 PHE A CA 1
ATOM 816 C C . PHE A 1 104 ? 33.793 7.186 -50.148 1.00 86.81 104 PHE A C 1
ATOM 818 O O . PHE A 1 104 ? 34.502 7.265 -51.153 1.00 86.81 104 PHE A O 1
ATOM 825 N N . ARG A 1 105 ? 32.491 7.497 -50.203 1.00 86.94 105 ARG A N 1
ATOM 826 C CA . ARG A 1 105 ? 31.822 7.938 -51.437 1.00 86.94 105 ARG A CA 1
ATOM 827 C C . ARG A 1 105 ? 32.462 9.199 -52.024 1.00 86.94 105 ARG A C 1
ATOM 829 O O . ARG A 1 105 ? 32.628 9.281 -53.242 1.00 86.94 105 ARG A O 1
ATOM 836 N N . LYS A 1 106 ? 32.807 10.182 -51.187 1.00 83.50 106 LYS A N 1
ATOM 837 C CA . LYS A 1 106 ? 33.473 11.421 -51.627 1.00 83.50 106 LYS A CA 1
ATOM 838 C C . LYS A 1 106 ? 34.885 11.147 -52.145 1.00 83.50 106 LYS A C 1
ATOM 840 O O . LYS A 1 106 ? 35.262 11.709 -53.169 1.00 83.50 106 LYS A O 1
ATOM 845 N N . GLU A 1 107 ? 35.630 10.252 -51.498 1.00 83.00 107 GLU A N 1
ATOM 846 C CA . GLU A 1 107 ? 36.975 9.859 -51.934 1.00 83.00 107 GLU A CA 1
ATOM 847 C C . GLU A 1 107 ? 36.968 9.098 -53.276 1.00 83.00 107 GLU A C 1
ATOM 849 O O . GLU A 1 107 ? 37.840 9.292 -54.125 1.00 83.00 107 GLU A O 1
ATOM 854 N N . CYS A 1 108 ? 35.960 8.260 -53.525 1.00 72.88 108 CYS A N 1
ATOM 855 C CA . CYS A 1 108 ? 35.803 7.594 -54.819 1.00 72.88 108 CYS A CA 1
ATOM 856 C C . CYS A 1 108 ? 35.416 8.566 -55.944 1.00 72.88 108 CYS A C 1
ATOM 858 O O . CYS A 1 108 ? 35.881 8.399 -57.072 1.00 72.88 108 CYS A O 1
ATOM 860 N N . LEU A 1 109 ? 34.597 9.584 -55.657 1.00 66.50 109 LEU A N 1
ATOM 861 C CA . LEU A 1 109 ? 34.207 10.601 -56.642 1.00 66.50 109 LEU A CA 1
ATOM 862 C C . LEU A 1 109 ? 35.409 11.445 -57.085 1.00 66.50 109 LEU A C 1
ATOM 864 O O . LEU A 1 109 ? 35.605 11.633 -58.282 1.00 66.50 109 LEU A O 1
ATOM 868 N N . THR A 1 110 ? 36.283 11.852 -56.162 1.00 65.50 110 THR A N 1
ATOM 869 C CA . THR A 1 110 ? 37.489 12.623 -56.507 1.00 65.50 110 THR A CA 1
ATOM 870 C C . THR A 1 110 ? 38.489 11.812 -57.333 1.00 65.50 110 THR A C 1
ATOM 872 O O . THR A 1 110 ? 39.039 12.327 -58.306 1.00 65.50 110 THR A O 1
ATOM 875 N N . LYS A 1 111 ? 38.687 10.522 -57.024 1.00 62.12 111 LYS A N 1
ATOM 876 C CA . LYS A 1 111 ? 39.540 9.624 -57.831 1.00 62.12 111 LYS A CA 1
ATOM 877 C C . LYS A 1 111 ? 38.948 9.346 -59.219 1.00 62.12 111 LYS A C 1
ATOM 879 O O . LYS A 1 111 ? 39.682 9.339 -60.209 1.00 62.12 111 LYS A O 1
ATOM 884 N N . ALA A 1 112 ? 37.631 9.156 -59.314 1.00 60.19 112 ALA A N 1
ATOM 885 C CA . ALA A 1 112 ? 36.936 8.969 -60.588 1.00 60.19 112 ALA A CA 1
ATOM 886 C C . ALA A 1 112 ? 36.970 10.234 -61.462 1.00 60.19 112 ALA A C 1
ATOM 888 O O . ALA A 1 112 ? 37.073 10.133 -62.685 1.00 60.19 112 ALA A O 1
ATOM 889 N N . ASP A 1 113 ? 36.928 11.419 -60.855 1.00 60.97 113 ASP A N 1
ATOM 890 C CA . ASP A 1 113 ? 37.008 12.685 -61.581 1.00 60.97 113 ASP A CA 1
ATOM 891 C C . ASP A 1 113 ? 38.444 13.014 -62.024 1.00 60.97 113 ASP A C 1
ATOM 893 O O . ASP A 1 113 ? 38.635 13.480 -63.147 1.00 60.97 113 ASP A O 1
ATOM 897 N N . LEU A 1 114 ? 39.471 12.640 -61.249 1.00 59.97 114 LEU A N 1
ATOM 898 C CA . LEU A 1 114 ? 40.875 12.704 -61.691 1.00 59.97 114 LEU A CA 1
ATOM 899 C C . LEU A 1 114 ? 41.161 11.765 -62.877 1.00 59.97 114 LEU A C 1
ATOM 901 O O . LEU A 1 114 ? 41.841 12.158 -63.825 1.00 59.97 114 LEU A O 1
ATOM 905 N N . SER A 1 115 ? 40.589 10.555 -62.885 1.00 62.25 115 SER A N 1
ATOM 906 C CA . SER A 1 115 ? 40.696 9.619 -64.018 1.00 62.25 115 SER A CA 1
ATOM 907 C C . SER A 1 115 ? 40.097 10.181 -65.318 1.00 62.25 115 SER A C 1
ATOM 909 O O . SER A 1 115 ? 40.638 9.949 -66.401 1.00 62.25 115 SER A O 1
ATOM 911 N N . LYS A 1 116 ? 39.008 10.958 -65.228 1.00 63.09 116 LYS A N 1
ATOM 912 C CA . LYS A 1 116 ? 38.391 11.626 -66.388 1.00 63.09 116 LYS A CA 1
ATOM 913 C C . LYS A 1 116 ? 39.213 12.812 -66.895 1.00 63.09 116 LYS A C 1
ATOM 915 O O . LYS A 1 116 ? 39.182 13.081 -68.092 1.00 63.09 116 LYS A O 1
ATOM 920 N N . ILE A 1 117 ? 39.934 13.507 -66.013 1.00 58.94 117 ILE A N 1
ATOM 921 C CA . ILE A 1 117 ? 40.830 14.611 -66.390 1.00 58.94 117 ILE A CA 1
ATOM 922 C C . ILE A 1 117 ? 42.054 14.070 -67.141 1.00 58.94 117 ILE A C 1
ATOM 924 O O . ILE A 1 117 ? 42.392 14.597 -68.197 1.00 58.94 117 ILE A O 1
ATOM 928 N N . PHE A 1 118 ? 42.661 12.976 -66.668 1.00 56.28 118 PHE A N 1
ATOM 929 C CA . PHE A 1 118 ? 43.820 12.368 -67.336 1.00 56.28 118 PHE A CA 1
ATOM 930 C C . PHE A 1 118 ? 43.498 11.795 -68.725 1.00 56.28 118 PHE A C 1
ATOM 932 O O . PHE A 1 118 ? 44.327 11.893 -69.620 1.00 56.28 118 PHE A O 1
ATOM 939 N N . LYS A 1 119 ? 42.280 11.286 -68.955 1.00 60.12 119 LYS A N 1
ATOM 940 C CA . LYS A 1 119 ? 41.832 10.836 -70.290 1.00 60.12 119 LYS A CA 1
ATOM 941 C C . LYS A 1 119 ? 41.554 11.963 -71.295 1.00 60.12 119 LYS A C 1
ATOM 943 O O . LYS A 1 119 ? 41.226 11.666 -72.435 1.00 60.12 119 LYS A O 1
ATOM 948 N N . LYS A 1 120 ? 41.607 13.233 -70.881 1.00 55.25 120 LYS A N 1
ATOM 949 C CA . LYS A 1 120 ? 41.301 14.393 -71.737 1.00 55.25 120 LYS A CA 1
ATOM 950 C C . LYS A 1 120 ? 42.554 15.167 -72.172 1.00 55.25 120 LYS A C 1
ATOM 952 O O . LYS A 1 120 ? 42.421 16.230 -72.770 1.00 55.25 120 LYS A O 1
ATOM 957 N N . ILE A 1 121 ? 43.738 14.664 -71.810 1.00 57.31 121 ILE A N 1
ATOM 958 C CA . ILE A 1 121 ? 45.052 15.268 -72.095 1.00 57.31 121 ILE A CA 1
ATOM 959 C C . ILE A 1 121 ? 45.839 14.460 -73.158 1.00 57.31 121 ILE A C 1
ATOM 961 O O . ILE A 1 121 ? 46.865 14.936 -73.633 1.00 57.31 121 ILE A O 1
ATOM 965 N N . GLU A 1 122 ? 45.335 13.300 -73.593 1.00 44.56 122 GLU A N 1
ATOM 966 C CA . GLU A 1 122 ? 45.749 12.620 -74.839 1.00 44.56 122 GLU A CA 1
ATOM 967 C C . GLU A 1 122 ? 44.759 12.923 -75.969 1.00 44.56 122 GLU A C 1
ATOM 969 O O . GLU A 1 122 ? 45.221 13.071 -77.123 1.00 44.56 122 GLU A O 1
#

Radius of gyration: 36.25 Å; chains: 1; bounding box: 66×32×104 Å

pLDDT: mean 80.43, std 11.62, range [44.56, 97.0]

Organism: NCBI:txid320188

Sequence (122 aa):
MAKNIIFSSCSTSKPITRKGDDKKKKNVRDIIKIIKETDPDVQPMFVARDLSRLPPVTLDNVDVSRLLKDLSILRTELLETKKASEPPNLCAEFKSIKDELEAFRKECLTKADLSKIFKKIE